Protein AF-A0A354WCI0-F1 (afdb_monomer)

Mean predicted aligned error: 4.13 Å

Secondary structure (DSSP, 8-state):
---SSTTTEEEE--SEEEEEETTEEEEEE-TT---EEEEETBTTTB-SSS--SEEEEE-TTTSSS--EEEEEEESS-HHHHHHHHHHHHHHH-SSTTTS-EEEEEEES---S-HHHHHHHHHHHHHHHSEEEEEEESEEEEEP-

Nearest PDB structures (foldseek):
  9f9a-assembly1_A  TM=4.897E-01  e=3.470E-02  Homo sapiens
  9f9l-assembly1_A  TM=4.635E-01  e=1.735E-02  Homo sapiens
  7dxo-assembly2_C-2  TM=4.377E-01  e=6.909E+00  Streptomyces abietis
  6wxv-assembly1_A  TM=2.792E-01  e=2.367E+00  Mus musculus
  6be0-assembly1_A  TM=3.640E-01  e=4.445E+00  Salmonella enterica subsp. enterica serovar Typhimurium str. ST4/74

Foldseek 3Di:
DPDPQVVFKDKWLDQWDWDDDDQAIEIEGNNVSFIKIKGQWDCGVPNDDAAAGIWMWTDCVSDVATEIETEHEEEEPVVSLLVSSLVHLVPPPPDQAPHAYEYEYEYQDYPDDPVVVVVSQVVCCHRGVYGYYYHYRYYYDYDD

Structure (mmCIF, N/CA/C/O backbone):
data_AF-A0A354WCI0-F1
#
_entry.id   AF-A0A354WCI0-F1
#
loop_
_atom_site.group_PDB
_atom_site.id
_atom_site.type_symbol
_atom_site.label_atom_id
_atom_site.label_alt_id
_atom_site.label_comp_id
_atom_site.label_asym_id
_atom_site.label_entity_id
_atom_site.label_seq_id
_atom_site.pdbx_PDB_ins_code
_atom_site.Cartn_x
_atom_site.Cartn_y
_atom_site.Cartn_z
_atom_site.occupancy
_atom_site.B_iso_or_equiv
_atom_site.auth_seq_id
_atom_site.auth_comp_id
_atom_site.auth_asym_id
_atom_site.auth_atom_id
_atom_site.pdbx_PDB_model_num
ATOM 1 N N . MET A 1 1 ? -14.313 -7.208 11.893 1.00 59.25 1 MET A N 1
ATOM 2 C CA . MET A 1 1 ? -14.585 -6.833 10.479 1.00 59.25 1 MET A CA 1
ATOM 3 C C . MET A 1 1 ? -15.424 -7.878 9.731 1.00 59.25 1 MET A C 1
ATOM 5 O O . MET A 1 1 ? -15.202 -9.069 9.929 1.00 59.25 1 MET A O 1
ATOM 9 N N . LYS A 1 2 ? -16.363 -7.453 8.863 1.00 63.44 2 LYS A N 1
ATOM 10 C CA . LYS A 1 2 ? -16.885 -8.305 7.769 1.00 63.44 2 LYS A CA 1
ATOM 11 C C . LYS A 1 2 ? -15.797 -8.425 6.700 1.00 63.44 2 LYS A C 1
ATOM 13 O O . LYS A 1 2 ? -15.112 -7.435 6.458 1.00 63.44 2 LYS A O 1
ATOM 18 N N . LYS A 1 3 ? -15.651 -9.599 6.081 1.00 69.38 3 LYS A N 1
ATOM 19 C CA . LYS A 1 3 ? -14.657 -9.781 5.020 1.00 69.38 3 LYS A CA 1
ATOM 20 C C . LYS A 1 3 ? -15.040 -8.989 3.767 1.00 69.38 3 LYS A C 1
ATOM 22 O O . LYS A 1 3 ? -16.183 -9.107 3.323 1.00 69.38 3 LYS A O 1
ATOM 27 N N . ARG A 1 4 ? -14.111 -8.213 3.203 1.00 78.56 4 ARG A N 1
ATOM 28 C CA . ARG A 1 4 ? -14.288 -7.462 1.944 1.00 78.56 4 ARG A CA 1
ATOM 29 C C . ARG A 1 4 ? -13.897 -8.321 0.734 1.00 78.56 4 ARG A C 1
ATOM 31 O O . ARG A 1 4 ? -14.558 -8.251 -0.296 1.00 78.56 4 ARG A O 1
ATOM 38 N N . PHE A 1 5 ? -12.906 -9.196 0.907 1.00 85.50 5 PHE A N 1
ATOM 39 C CA . PHE A 1 5 ? -12.409 -10.180 -0.057 1.00 85.50 5 PHE A CA 1
ATOM 40 C C . PHE A 1 5 ? -12.324 -11.566 0.611 1.00 85.50 5 PHE A C 1
ATOM 42 O O . PHE A 1 5 ? -11.267 -11.951 1.110 1.00 85.50 5 PHE A O 1
ATOM 49 N N . PRO A 1 6 ? -13.431 -12.334 0.668 1.00 82.31 6 PRO A N 1
ATOM 50 C CA . PRO A 1 6 ? -13.540 -13.518 1.526 1.00 82.31 6 PRO A CA 1
ATOM 51 C C . PRO A 1 6 ? -12.427 -14.563 1.372 1.00 82.31 6 PRO A C 1
ATOM 53 O O . PRO A 1 6 ? -12.005 -15.147 2.376 1.00 82.31 6 PRO A O 1
ATOM 56 N N . GLU A 1 7 ? -11.959 -14.754 0.138 1.00 91.50 7 GLU A N 1
ATOM 57 C CA . GLU A 1 7 ? -10.947 -15.741 -0.263 1.00 91.50 7 GLU A CA 1
ATOM 58 C C . GLU A 1 7 ? -9.509 -15.200 -0.219 1.00 91.50 7 GLU A C 1
ATOM 60 O O . GLU A 1 7 ? -8.572 -15.987 -0.202 1.00 91.50 7 GLU A O 1
ATOM 65 N N . CYS A 1 8 ? -9.330 -13.876 -0.153 1.00 93.31 8 CYS A N 1
ATOM 66 C CA . CYS A 1 8 ? -8.015 -13.216 -0.170 1.00 93.31 8 CYS A CA 1
ATOM 67 C C . CYS A 1 8 ? -7.588 -12.695 1.206 1.00 93.31 8 CYS A C 1
ATOM 69 O O . CYS A 1 8 ? -6.480 -12.190 1.370 1.00 93.31 8 CYS A O 1
ATOM 71 N N . GLU A 1 9 ? -8.493 -12.765 2.183 1.00 93.75 9 GLU A N 1
ATOM 72 C CA . GLU A 1 9 ? -8.313 -12.211 3.517 1.00 93.75 9 GLU A CA 1
ATOM 73 C C . GLU A 1 9 ? -7.960 -13.269 4.550 1.00 93.75 9 GLU A C 1
ATOM 75 O O . GLU A 1 9 ? -8.764 -14.163 4.864 1.00 93.75 9 GLU A O 1
ATOM 80 N N . ASN A 1 10 ? -6.811 -13.059 5.184 1.00 93.81 10 ASN A N 1
ATOM 81 C CA . ASN A 1 10 ? -6.404 -13.750 6.391 1.00 93.81 10 ASN A CA 1
ATOM 82 C C . ASN A 1 10 ? -6.380 -12.776 7.575 1.00 93.81 10 ASN A C 1
ATOM 84 O O . ASN A 1 10 ? -5.890 -11.655 7.475 1.00 93.81 10 ASN A O 1
ATOM 88 N N . THR A 1 11 ? -6.927 -13.190 8.713 1.00 93.75 11 THR A N 1
ATOM 89 C CA . THR A 1 11 ? -6.924 -12.385 9.935 1.00 93.75 11 THR A CA 1
ATOM 90 C C . THR A 1 11 ? -5.918 -12.959 10.922 1.00 93.75 11 THR A C 1
ATOM 92 O O . THR A 1 11 ? -5.919 -14.159 11.177 1.00 93.75 11 THR A O 1
ATOM 95 N N . SER A 1 12 ? -5.110 -12.100 11.540 1.00 94.06 12 SER A N 1
ATOM 96 C CA . SER A 1 12 ? -4.153 -12.491 12.571 1.00 94.06 12 SER A CA 1
ATOM 97 C C . SER A 1 12 ? -4.087 -11.466 13.698 1.00 94.06 12 SER A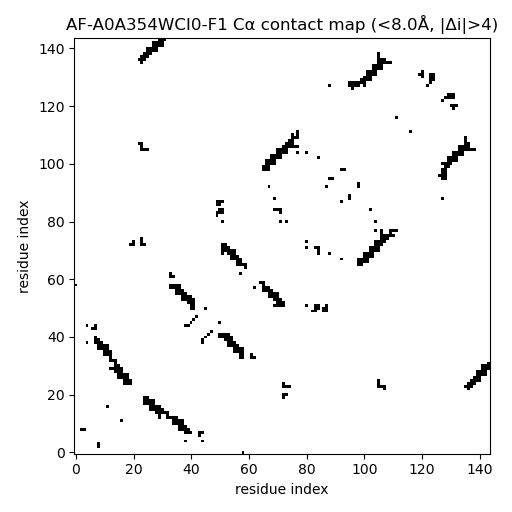 C 1
ATOM 99 O O . SER A 1 12 ? -4.175 -10.267 13.462 1.00 94.06 12 SER A O 1
ATOM 101 N N . SER A 1 13 ? -3.881 -11.952 14.920 1.00 95.31 13 SER A N 1
ATOM 102 C CA . SER A 1 13 ? -3.544 -11.146 16.104 1.00 95.31 13 SER A CA 1
ATOM 103 C C . SER A 1 13 ? -2.139 -11.478 16.620 1.00 95.31 13 SER A C 1
ATOM 105 O O . SER A 1 13 ? -1.796 -11.198 17.768 1.00 95.31 13 SER A O 1
ATOM 107 N N . ASN A 1 14 ? -1.317 -12.131 15.792 1.00 96.94 14 ASN A N 1
ATOM 108 C CA . ASN A 1 14 ? 0.037 -12.516 16.169 1.00 96.94 14 ASN A CA 1
ATOM 109 C C . ASN A 1 14 ? 0.908 -11.277 16.379 1.00 96.94 14 ASN A C 1
ATOM 111 O O . ASN A 1 14 ? 0.784 -10.290 15.657 1.00 96.94 14 ASN A O 1
ATOM 115 N N . LYS A 1 15 ? 1.860 -11.374 17.314 1.00 96.62 15 LYS A N 1
ATOM 116 C CA . LYS A 1 15 ? 2.826 -10.300 17.593 1.00 96.62 15 LYS A CA 1
A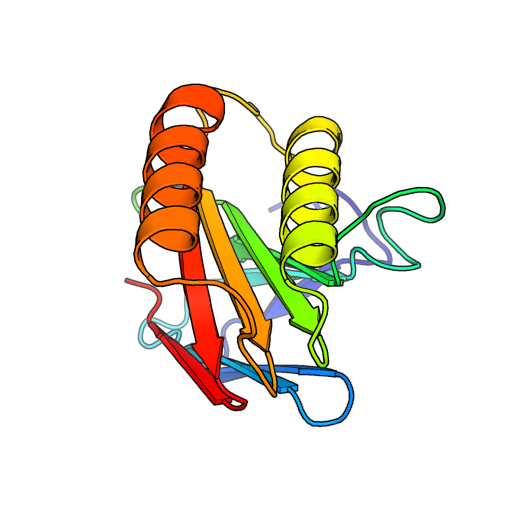TOM 117 C C . LYS A 1 15 ? 3.701 -9.945 16.393 1.00 96.62 15 LYS A C 1
ATOM 119 O O . LYS A 1 15 ? 4.160 -8.814 16.289 1.00 96.62 15 LYS A O 1
ATOM 124 N N . LEU A 1 16 ? 3.948 -10.910 15.512 1.00 97.56 16 LEU A N 1
ATOM 125 C CA . LEU A 1 16 ? 4.727 -10.747 14.291 1.00 97.56 16 LEU A CA 1
ATOM 126 C C . LEU A 1 16 ? 3.941 -11.358 13.134 1.00 97.56 16 LEU A C 1
ATOM 128 O O . LEU A 1 16 ? 3.594 -12.540 13.179 1.00 97.56 16 LEU A O 1
ATOM 132 N N . ILE A 1 17 ? 3.686 -10.561 12.102 1.00 97.62 17 ILE A N 1
ATOM 133 C CA . ILE A 1 17 ? 2.997 -10.994 10.886 1.00 97.62 17 ILE A CA 1
ATOM 134 C C . ILE A 1 17 ? 3.982 -10.819 9.722 1.00 97.62 17 ILE A C 1
ATOM 136 O O . ILE A 1 17 ? 4.173 -9.697 9.243 1.00 97.62 17 ILE A O 1
ATOM 140 N N . PRO A 1 18 ? 4.695 -11.887 9.323 1.00 96.94 18 PRO A N 1
ATOM 141 C CA . PRO A 1 18 ? 5.647 -11.824 8.225 1.00 96.94 18 PRO A CA 1
ATOM 142 C C . PRO A 1 18 ? 4.927 -11.842 6.872 1.00 96.94 18 PRO A C 1
ATOM 144 O O . PRO A 1 18 ? 4.036 -12.654 6.648 1.00 96.94 18 PRO A O 1
ATOM 147 N N . LEU A 1 19 ? 5.378 -10.983 5.966 1.00 96.31 19 LEU A N 1
ATOM 148 C CA . LEU A 1 19 ? 4.967 -10.888 4.569 1.00 96.31 19 LEU A CA 1
ATOM 149 C C . LEU A 1 19 ? 6.236 -10.981 3.728 1.00 96.31 19 LEU A C 1
ATOM 151 O O . LEU A 1 19 ? 7.199 -10.253 3.979 1.00 96.31 19 LEU A O 1
ATOM 155 N N . ALA A 1 20 ? 6.296 -11.914 2.788 1.00 91.81 20 ALA A N 1
ATOM 156 C CA . ALA A 1 20 ? 7.528 -12.180 2.063 1.00 91.81 20 ALA A CA 1
ATOM 157 C C . ALA A 1 20 ? 7.249 -12.588 0.625 1.00 91.81 20 ALA A C 1
ATOM 159 O O . ALA A 1 20 ? 6.350 -13.377 0.359 1.00 91.81 20 ALA A O 1
ATOM 160 N N . GLU A 1 21 ? 8.108 -12.112 -0.267 1.00 85.75 21 GLU A N 1
ATOM 161 C CA . GLU A 1 21 ? 8.160 -12.549 -1.649 1.00 85.75 21 GLU A CA 1
ATOM 162 C C . GLU A 1 21 ? 9.629 -12.662 -2.053 1.00 85.75 21 GLU A C 1
ATOM 164 O O . GLU A 1 21 ? 10.417 -11.717 -1.922 1.00 85.75 21 GLU A O 1
ATOM 169 N N . ASN A 1 22 ? 10.023 -13.838 -2.541 1.00 85.44 22 ASN A N 1
ATOM 170 C CA . ASN A 1 22 ? 11.398 -14.122 -2.938 1.00 85.44 22 ASN A CA 1
ATOM 171 C C . ASN A 1 22 ? 12.417 -13.767 -1.827 1.00 85.44 22 ASN A C 1
ATOM 173 O O . ASN A 1 22 ? 12.492 -14.438 -0.800 1.00 85.44 22 ASN A O 1
ATOM 177 N N . LYS A 1 23 ? 13.228 -12.721 -2.042 1.00 85.31 23 LYS A N 1
ATOM 178 C CA . LYS A 1 23 ? 14.278 -12.245 -1.118 1.00 85.31 23 LYS A CA 1
ATOM 179 C C . LYS A 1 23 ? 13.849 -11.048 -0.264 1.00 85.31 23 LYS A C 1
ATOM 181 O O . LYS A 1 23 ? 14.612 -10.634 0.607 1.00 85.31 23 LYS A O 1
ATOM 186 N N . SER A 1 24 ? 12.683 -10.471 -0.539 1.00 90.19 24 SER A N 1
ATOM 187 C CA . SER A 1 24 ? 12.169 -9.290 0.149 1.00 90.19 24 SER A CA 1
ATOM 188 C C . SER A 1 24 ? 11.205 -9.722 1.249 1.00 90.19 24 SER A C 1
ATOM 190 O O . SER A 1 24 ? 10.313 -10.537 1.021 1.00 90.19 24 SER A O 1
ATOM 192 N N . LYS A 1 25 ? 11.388 -9.182 2.455 1.00 93.94 25 LYS A N 1
ATOM 193 C CA . LYS A 1 25 ? 10.570 -9.513 3.623 1.00 93.94 25 LYS A CA 1
ATOM 194 C C . LYS A 1 25 ? 10.176 -8.260 4.389 1.00 93.94 25 LYS A C 1
ATOM 196 O O . LYS A 1 25 ? 11.019 -7.441 4.752 1.00 93.94 25 LYS A O 1
ATOM 201 N N . LEU A 1 26 ? 8.897 -8.163 4.708 1.00 96.81 26 LEU A N 1
ATOM 202 C CA . LEU A 1 26 ? 8.354 -7.217 5.662 1.00 96.81 26 LEU A CA 1
ATOM 203 C C . LEU A 1 26 ? 7.798 -7.980 6.866 1.00 96.81 26 LEU A C 1
ATOM 205 O O . LEU A 1 26 ? 7.246 -9.066 6.727 1.00 96.81 26 LEU A O 1
ATOM 209 N N . VAL A 1 27 ? 7.938 -7.429 8.066 1.00 97.56 27 VAL A N 1
ATOM 210 C CA . VAL A 1 27 ? 7.241 -7.930 9.254 1.00 97.56 27 VAL A CA 1
ATOM 211 C C . VAL A 1 27 ? 6.406 -6.803 9.836 1.00 97.56 27 VAL A C 1
ATOM 213 O O . VAL A 1 27 ? 6.944 -5.747 10.159 1.00 97.56 27 VAL A O 1
ATOM 216 N N . ILE A 1 28 ? 5.102 -7.027 9.987 1.00 97.06 28 ILE A N 1
ATOM 217 C CA . ILE A 1 28 ? 4.263 -6.163 10.816 1.00 97.06 28 ILE A CA 1
ATOM 218 C C . ILE A 1 28 ? 4.471 -6.605 12.267 1.00 97.06 28 ILE A C 1
ATOM 220 O O . ILE A 1 28 ? 4.101 -7.720 12.643 1.00 97.06 28 ILE A O 1
ATOM 224 N N . GLU A 1 29 ? 5.110 -5.758 13.068 1.00 96.88 29 GLU A N 1
ATOM 225 C CA . GLU A 1 29 ? 5.201 -5.927 14.517 1.00 96.88 29 GLU A CA 1
ATOM 226 C C . GLU A 1 29 ? 3.915 -5.376 15.138 1.00 96.88 29 GLU A C 1
ATOM 228 O O . GLU A 1 29 ? 3.641 -4.183 15.063 1.00 96.88 29 GLU A O 1
ATOM 233 N N . ASN A 1 30 ? 3.123 -6.255 15.742 1.00 95.44 30 ASN A N 1
ATOM 234 C CA . ASN A 1 30 ? 1.829 -5.964 16.350 1.00 95.44 30 ASN A CA 1
ATOM 235 C C . ASN A 1 30 ? 1.903 -6.251 17.862 1.00 95.44 30 ASN A C 1
ATOM 237 O O . ASN A 1 30 ? 1.392 -7.270 18.337 1.00 95.44 30 ASN A O 1
ATOM 241 N N . PRO A 1 31 ? 2.592 -5.397 18.641 1.00 94.06 31 PRO A N 1
ATOM 242 C CA . PRO A 1 31 ? 2.901 -5.681 20.042 1.00 94.06 31 PRO A CA 1
ATOM 243 C C . PRO A 1 31 ? 1.642 -5.786 20.909 1.00 94.06 31 PRO A C 1
ATOM 245 O O . PRO A 1 31 ? 1.625 -6.552 21.870 1.00 94.06 31 PRO A O 1
ATOM 248 N N . ASN A 1 32 ? 0.590 -5.058 20.529 1.00 92.12 32 ASN A N 1
ATOM 249 C CA . ASN A 1 32 ? -0.693 -5.018 21.223 1.00 92.12 32 ASN A CA 1
ATOM 250 C C . ASN A 1 32 ? -1.650 -6.135 20.779 1.00 92.12 32 ASN A C 1
ATOM 252 O O . ASN A 1 32 ? -2.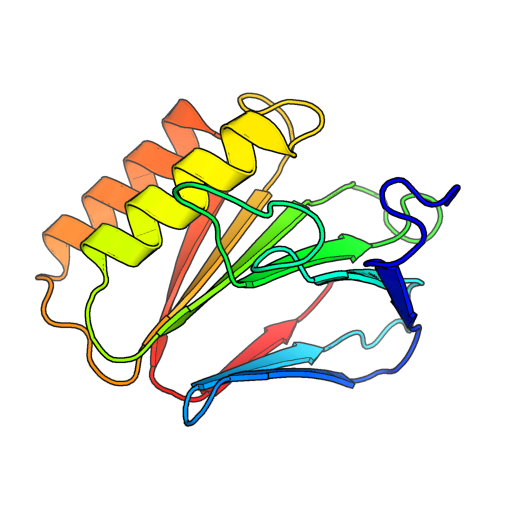759 -6.216 21.295 1.00 92.12 32 ASN A O 1
ATOM 256 N N . GLN A 1 33 ? -1.233 -6.993 19.837 1.00 93.38 33 GLN A N 1
ATOM 257 C CA . GLN A 1 33 ? -2.028 -8.113 19.326 1.00 93.38 33 GLN A CA 1
ATOM 258 C C . GLN A 1 33 ? -3.399 -7.688 18.780 1.00 93.38 33 GLN A C 1
ATOM 260 O O . GLN A 1 33 ? -4.374 -8.437 18.865 1.00 93.38 33 GLN A O 1
ATOM 265 N N . PHE A 1 34 ? -3.459 -6.497 18.178 1.00 92.81 34 PHE A N 1
ATOM 266 C CA . PHE A 1 34 ? -4.643 -6.017 17.477 1.00 92.81 34 PHE A CA 1
ATOM 267 C C . PHE A 1 34 ? -5.086 -7.040 16.440 1.00 92.81 34 PHE A C 1
ATOM 269 O O . PHE A 1 34 ? -4.251 -7.722 15.836 1.00 92.81 34 PHE A O 1
ATOM 276 N N . ARG A 1 35 ? -6.388 -7.158 16.203 1.00 93.62 35 ARG A N 1
ATOM 277 C CA . ARG A 1 35 ? -6.865 -7.956 15.083 1.00 93.62 35 ARG A CA 1
ATOM 278 C C . ARG A 1 35 ? -6.454 -7.264 13.785 1.00 93.62 35 ARG A C 1
ATOM 280 O O . ARG A 1 35 ? -6.816 -6.121 13.546 1.00 93.62 35 ARG A O 1
ATOM 287 N N . VAL A 1 36 ? -5.692 -7.948 12.940 1.00 94.00 36 VAL A N 1
ATOM 288 C CA . VAL A 1 36 ? -5.180 -7.411 11.674 1.00 94.00 36 VAL A CA 1
ATOM 289 C C . VAL A 1 36 ? -5.693 -8.256 10.520 1.00 94.00 36 VAL A C 1
ATOM 291 O O . VAL A 1 36 ? -5.562 -9.478 10.536 1.00 94.00 36 VAL A O 1
ATOM 294 N N . CYS A 1 37 ? -6.261 -7.608 9.510 1.00 94.56 37 CYS A N 1
ATOM 295 C CA . CYS A 1 37 ? -6.623 -8.221 8.243 1.00 94.56 37 CYS A CA 1
ATOM 296 C C . CYS A 1 37 ? -5.482 -8.036 7.240 1.00 94.56 37 CYS A C 1
ATOM 298 O O . CYS A 1 37 ? -5.085 -6.910 6.949 1.00 94.56 37 CYS A O 1
ATOM 300 N N . VAL A 1 38 ? -4.965 -9.138 6.711 1.00 96.25 38 VAL A N 1
ATOM 301 C CA . VAL A 1 38 ? -3.995 -9.174 5.617 1.00 96.25 38 VAL A CA 1
ATOM 302 C C . VAL A 1 38 ? -4.730 -9.640 4.370 1.00 96.25 38 VAL A C 1
ATOM 304 O O . VAL A 1 38 ? -5.341 -10.707 4.373 1.00 96.25 38 VAL A O 1
ATOM 307 N N . ILE A 1 39 ? -4.676 -8.827 3.325 1.00 96.44 39 ILE A N 1
ATOM 308 C CA . ILE A 1 39 ? -5.258 -9.096 2.017 1.00 96.44 39 ILE A CA 1
ATOM 309 C C . ILE A 1 39 ? -4.114 -9.364 1.046 1.00 96.44 39 ILE A C 1
ATOM 311 O O . ILE A 1 39 ? -3.259 -8.498 0.847 1.00 96.44 39 ILE A O 1
ATOM 315 N N . GLU A 1 40 ? -4.122 -10.539 0.426 1.00 96.81 40 GLU A N 1
ATOM 316 C CA . GLU A 1 40 ? -3.326 -10.800 -0.774 1.00 96.81 40 GLU A CA 1
ATOM 317 C C . GLU A 1 40 ? -3.961 -10.059 -1.953 1.00 96.81 40 GLU A C 1
ATOM 319 O O . GLU A 1 40 ? -5.130 -10.267 -2.297 1.00 96.81 40 GLU A O 1
ATOM 324 N N . VAL A 1 41 ? -3.212 -9.130 -2.540 1.00 96.75 41 VAL A N 1
ATOM 325 C CA . VAL A 1 41 ? -3.717 -8.261 -3.603 1.00 96.75 41 VAL A CA 1
ATOM 326 C C . VAL A 1 41 ? -3.348 -8.821 -4.970 1.00 96.75 41 VAL A C 1
ATOM 328 O O . VAL A 1 41 ? -4.250 -8.994 -5.795 1.00 96.75 41 VAL A O 1
ATOM 331 N N . ASP A 1 42 ? -2.070 -9.125 -5.212 1.00 94.38 42 ASP A N 1
ATOM 332 C CA . ASP A 1 42 ? -1.621 -9.668 -6.495 1.00 94.38 42 ASP A CA 1
ATOM 333 C C . ASP A 1 42 ? -2.188 -11.076 -6.723 1.00 94.38 42 ASP A C 1
ATOM 335 O O . ASP A 1 42 ? -1.957 -12.000 -5.949 1.00 94.38 42 ASP A O 1
ATOM 339 N N . GLY A 1 43 ? -2.980 -11.232 -7.786 1.00 91.81 43 GLY A N 1
ATOM 340 C CA . GLY A 1 43 ? -3.524 -12.523 -8.198 1.00 91.81 43 GLY A CA 1
ATOM 341 C C . GLY A 1 43 ? -4.759 -12.960 -7.411 1.00 91.81 43 GLY A C 1
ATOM 342 O O . GLY A 1 43 ? -5.418 -13.910 -7.831 1.00 91.81 43 GLY A O 1
ATOM 343 N N . CYS A 1 44 ? -5.127 -12.243 -6.343 1.00 95.06 44 CYS A N 1
ATOM 344 C CA . CYS A 1 44 ? -6.330 -12.518 -5.560 1.00 95.06 44 CYS A CA 1
ATOM 345 C C . CYS A 1 44 ? -7.318 -11.343 -5.584 1.00 95.06 44 CYS A C 1
ATOM 347 O O . CYS A 1 44 ? -8.253 -11.362 -6.391 1.00 95.06 44 CYS A O 1
ATOM 349 N N . ALA A 1 45 ? -7.126 -10.303 -4.757 1.00 95.56 45 ALA A N 1
ATOM 350 C CA . ALA A 1 45 ? -8.079 -9.186 -4.699 1.00 95.56 45 ALA A CA 1
ATOM 351 C C . ALA A 1 45 ? -8.107 -8.367 -6.003 1.00 95.56 45 ALA A C 1
ATOM 353 O O . ALA A 1 45 ? -9.156 -7.852 -6.395 1.00 95.56 45 ALA A O 1
ATOM 354 N N . ILE A 1 46 ? -6.972 -8.274 -6.705 1.00 95.81 46 ILE A N 1
ATOM 355 C CA . ILE A 1 46 ? -6.879 -7.717 -8.056 1.00 95.81 46 ILE A CA 1
ATOM 356 C C . ILE A 1 46 ? -6.227 -8.763 -8.966 1.00 95.81 46 ILE A C 1
ATOM 358 O O . ILE A 1 46 ? -5.066 -9.121 -8.795 1.00 95.81 46 ILE A O 1
ATOM 362 N N . LYS A 1 47 ? -6.963 -9.227 -9.980 1.00 93.31 47 LYS A N 1
ATOM 363 C CA . LYS A 1 47 ? -6.468 -10.257 -10.913 1.00 93.31 47 LYS A CA 1
ATOM 364 C C . LYS A 1 47 ? -5.656 -9.685 -12.077 1.00 93.31 47 LYS A C 1
ATOM 366 O O . LYS A 1 47 ? -4.739 -10.336 -12.567 1.00 93.31 47 LYS A O 1
ATOM 371 N N . GLU A 1 48 ? -5.969 -8.461 -12.508 1.00 93.38 48 GLU A N 1
ATOM 372 C CA . GLU A 1 48 ? -5.383 -7.854 -13.707 1.00 93.38 48 GLU A CA 1
ATOM 373 C C . GLU A 1 48 ? -4.983 -6.380 -13.524 1.00 93.38 48 GLU A C 1
ATOM 375 O O . GLU A 1 48 ? -5.541 -5.625 -12.717 1.00 93.38 48 GLU A O 1
ATOM 380 N N . GLY A 1 49 ? -3.995 -5.964 -14.322 1.00 95.38 49 GLY A N 1
ATOM 381 C CA . GLY A 1 49 ? -3.404 -4.627 -14.294 1.00 95.38 49 GLY A CA 1
ATOM 382 C C . GLY A 1 49 ? -2.422 -4.404 -13.141 1.00 95.38 49 GLY A C 1
ATOM 383 O O . GLY A 1 49 ? -2.060 -5.331 -12.417 1.00 95.38 49 GLY A O 1
ATOM 384 N N . LEU A 1 50 ? -1.989 -3.152 -12.986 1.00 96.56 50 LEU A N 1
ATOM 385 C CA . LEU A 1 50 ? -1.076 -2.727 -11.923 1.00 96.56 50 LEU A CA 1
ATOM 386 C C . LEU A 1 50 ? -1.720 -2.900 -10.543 1.00 96.56 50 LEU A C 1
ATOM 388 O O . LEU A 1 50 ? -2.879 -2.508 -10.341 1.00 96.56 50 LEU A O 1
ATOM 392 N N . ARG A 1 51 ? -0.954 -3.498 -9.629 1.00 97.38 51 ARG A N 1
ATOM 393 C CA . ARG A 1 51 ? -1.352 -3.844 -8.263 1.00 97.38 51 ARG A CA 1
ATOM 394 C C . ARG A 1 51 ? -0.133 -4.167 -7.403 1.00 97.38 51 ARG A C 1
ATOM 396 O O . ARG A 1 51 ? 0.859 -4.630 -7.963 1.00 97.38 51 ARG A O 1
ATOM 403 N N . CYS A 1 52 ? -0.219 -3.918 -6.102 1.00 97.12 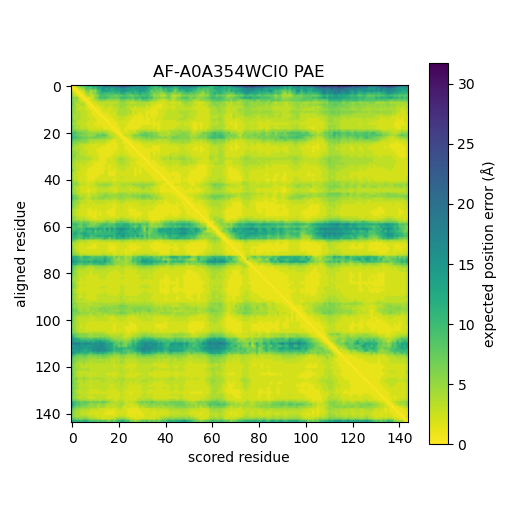52 CYS A N 1
ATOM 404 C CA . CYS A 1 52 ? 0.795 -4.346 -5.146 1.00 97.12 52 CYS A CA 1
ATOM 405 C C . CYS A 1 52 ? 0.519 -5.739 -4.590 1.00 97.12 52 CYS A C 1
ATOM 407 O O . CYS A 1 52 ? -0.497 -6.343 -4.931 1.00 97.12 52 CYS A O 1
ATOM 409 N N . ASP A 1 53 ? 1.419 -6.243 -3.749 1.00 97.12 53 ASP A N 1
ATOM 410 C CA . ASP A 1 53 ? 1.359 -7.627 -3.271 1.00 97.12 53 ASP A CA 1
ATOM 411 C C . ASP A 1 53 ? 0.376 -7.777 -2.114 1.00 97.12 53 ASP A C 1
ATOM 413 O O . ASP A 1 53 ? -0.439 -8.700 -2.107 1.00 97.12 53 ASP A O 1
ATOM 417 N N . TYR A 1 54 ? 0.400 -6.836 -1.161 1.00 97.69 54 TYR A N 1
ATOM 418 C CA . TYR A 1 54 ? -0.434 -6.908 0.039 1.00 97.69 54 TYR A CA 1
ATOM 419 C C . TYR A 1 54 ? -1.102 -5.582 0.403 1.00 97.69 54 TYR A C 1
ATOM 421 O O . TYR A 1 54 ? -0.551 -4.496 0.201 1.00 97.69 54 TYR A O 1
ATOM 429 N N . LEU A 1 55 ? -2.266 -5.701 1.040 1.00 97.44 55 LEU A N 1
ATOM 430 C CA . LEU A 1 55 ? -2.937 -4.643 1.789 1.00 97.44 55 LEU A CA 1
ATOM 431 C C . LEU A 1 55 ? -3.194 -5.140 3.215 1.00 97.44 55 LEU A C 1
ATOM 433 O O . LEU A 1 55 ? -3.766 -6.206 3.418 1.00 97.44 55 LEU A O 1
ATOM 437 N N . VAL A 1 56 ? -2.772 -4.369 4.211 1.00 96.25 56 VAL A N 1
ATOM 438 C CA . VAL A 1 56 ? -2.953 -4.681 5.630 1.00 96.25 56 VAL A CA 1
ATOM 439 C C . VAL A 1 56 ? -3.831 -3.618 6.282 1.00 96.25 56 VAL A C 1
ATOM 441 O O . VAL A 1 56 ? -3.562 -2.423 6.161 1.00 96.25 56 VAL A O 1
ATOM 444 N N . ILE A 1 57 ? -4.876 -4.063 6.981 1.00 94.12 57 ILE A N 1
ATOM 445 C CA . ILE A 1 57 ? -5.861 -3.210 7.652 1.00 94.12 57 ILE A CA 1
ATOM 446 C C . ILE A 1 57 ? -6.051 -3.719 9.090 1.00 94.12 57 ILE A C 1
ATOM 448 O O . ILE A 1 57 ? -6.590 -4.812 9.286 1.00 94.12 57 ILE A O 1
ATOM 452 N N . PRO A 1 58 ? -5.614 -2.968 10.111 1.00 91.50 58 PRO A N 1
ATOM 453 C CA . PRO A 1 58 ? -5.964 -3.238 11.505 1.00 91.50 58 PRO A CA 1
ATOM 454 C C . PRO A 1 58 ? -7.469 -3.032 11.763 1.00 91.50 58 PRO A C 1
ATOM 456 O O . PRO A 1 58 ? -8.081 -2.135 11.181 1.00 91.50 58 PRO A O 1
ATOM 459 N N . ASP A 1 59 ? -8.071 -3.834 12.645 1.00 84.00 59 ASP A N 1
ATOM 460 C CA . ASP A 1 59 ? -9.484 -3.700 13.020 1.00 84.00 59 ASP A CA 1
ATOM 461 C C . ASP A 1 59 ? -9.701 -2.396 13.798 1.00 84.00 59 ASP A C 1
ATOM 463 O O . ASP A 1 59 ? -9.024 -2.099 14.783 1.00 84.00 59 ASP A O 1
ATOM 467 N N . GLN A 1 60 ? -10.678 -1.617 13.343 1.00 73.31 60 GLN A N 1
ATOM 468 C CA . GLN A 1 60 ? -10.972 -0.267 13.821 1.00 73.31 60 GLN A CA 1
ATOM 469 C C . GLN A 1 60 ? -11.454 -0.230 15.277 1.00 73.31 60 GLN A C 1
ATOM 471 O O . GLN A 1 60 ? -11.405 0.817 15.911 1.00 73.31 60 GLN A O 1
ATOM 476 N N . GLN A 1 61 ? -11.950 -1.350 15.810 1.00 75.50 61 GLN A N 1
ATOM 477 C CA . GLN A 1 61 ? -12.345 -1.426 17.221 1.00 75.50 61 GLN A CA 1
ATOM 478 C C . GLN A 1 61 ? -11.136 -1.459 18.159 1.00 75.50 61 GLN A C 1
ATOM 480 O O . GLN A 1 61 ? -11.227 -0.988 19.291 1.00 75.50 61 GLN A O 1
ATOM 485 N N . ASP A 1 62 ? -10.008 -1.979 17.677 1.00 75.25 62 ASP A N 1
ATOM 486 C CA . ASP A 1 62 ? -8.803 -2.170 18.479 1.00 75.25 62 ASP A CA 1
ATOM 487 C C . ASP A 1 62 ? -7.856 -0.960 18.400 1.00 75.25 62 ASP A C 1
ATOM 489 O O . ASP A 1 62 ? -7.003 -0.774 19.269 1.00 75.25 62 ASP A O 1
ATOM 493 N N . ILE A 1 63 ? -8.011 -0.113 17.375 1.00 74.56 63 ILE A N 1
ATOM 494 C CA . ILE A 1 63 ? -7.140 1.035 17.111 1.00 74.56 63 ILE A CA 1
ATOM 495 C C . ILE A 1 63 ? -7.944 2.329 16.943 1.00 74.56 63 ILE A C 1
ATOM 497 O O . ILE A 1 63 ? -8.964 2.378 16.265 1.00 74.56 63 ILE A O 1
ATOM 501 N N . LYS A 1 64 ? -7.457 3.435 17.521 1.00 72.12 64 LYS A N 1
ATOM 502 C CA . LYS A 1 64 ? -8.153 4.739 17.472 1.00 72.12 64 LYS A CA 1
ATOM 503 C C . LYS A 1 64 ? -8.299 5.319 16.062 1.00 72.12 64 LYS A C 1
ATOM 505 O O . LYS A 1 64 ? -9.123 6.208 15.858 1.00 72.12 64 LYS A O 1
ATOM 510 N N . LYS A 1 65 ? -7.463 4.888 15.117 1.00 71.50 65 LYS A N 1
ATOM 511 C CA . LYS A 1 65 ? -7.461 5.361 13.734 1.00 71.50 65 LYS A CA 1
ATOM 512 C C . LYS A 1 65 ? -7.271 4.201 12.777 1.00 71.50 65 LYS A C 1
ATOM 514 O O . LYS A 1 65 ? -6.334 3.421 12.908 1.00 71.50 65 LYS A O 1
ATOM 519 N N . VAL A 1 66 ? -8.142 4.157 11.783 1.00 79.44 66 VAL A N 1
ATOM 520 C CA . VAL A 1 66 ? -8.054 3.241 10.651 1.00 79.44 66 VAL A CA 1
ATOM 521 C C . VAL A 1 66 ? -6.891 3.683 9.783 1.00 79.44 66 VAL A C 1
ATOM 523 O O . VAL A 1 66 ? -6.844 4.846 9.382 1.00 79.44 66 VAL A O 1
ATOM 526 N N . ILE A 1 67 ? -5.981 2.767 9.479 1.00 91.50 67 ILE A N 1
ATOM 527 C CA . ILE A 1 67 ? -4.892 2.999 8.538 1.00 91.50 67 ILE A CA 1
ATOM 528 C C . ILE A 1 67 ? -4.859 1.862 7.525 1.00 91.50 67 ILE A C 1
ATOM 530 O O . ILE A 1 67 ? -4.991 0.694 7.887 1.00 91.50 67 ILE A O 1
ATOM 534 N N . GLU A 1 68 ? -4.691 2.208 6.254 1.00 95.56 68 GLU A N 1
ATOM 535 C CA . GLU A 1 68 ? -4.465 1.230 5.192 1.00 95.56 68 GLU A CA 1
ATOM 536 C C . GLU A 1 68 ? -2.964 1.135 4.916 1.00 95.56 68 GLU A C 1
ATOM 538 O O . GLU A 1 68 ? -2.3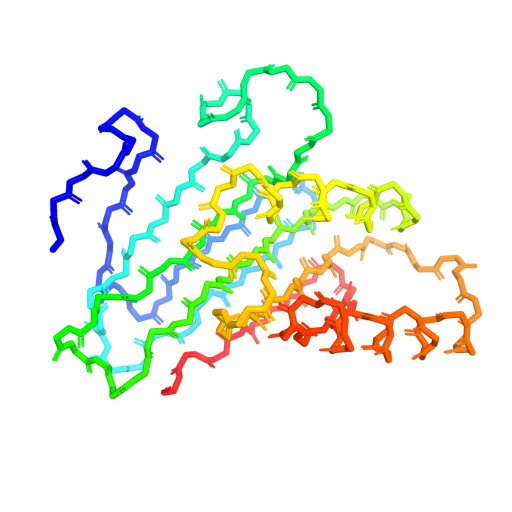07 2.143 4.643 1.00 95.56 68 GLU A O 1
ATOM 543 N N . ILE A 1 69 ? -2.400 -0.067 4.985 1.00 97.25 69 ILE A N 1
ATOM 544 C CA . ILE A 1 69 ? -0.970 -0.285 4.768 1.00 97.25 69 ILE A CA 1
ATOM 545 C C . ILE A 1 69 ? -0.789 -1.086 3.478 1.00 97.25 69 ILE A C 1
ATOM 547 O O . ILE A 1 69 ? -1.054 -2.284 3.443 1.00 97.25 69 ILE A O 1
ATOM 551 N N . TYR A 1 70 ? -0.333 -0.424 2.418 1.00 98.25 70 TYR A N 1
ATOM 552 C CA . TYR A 1 70 ? -0.073 -1.026 1.110 1.00 98.25 70 TYR A CA 1
ATOM 553 C C . TYR A 1 70 ? 1.397 -1.411 0.996 1.00 98.25 70 TYR A C 1
ATOM 555 O O . TYR A 1 70 ? 2.281 -0.605 1.305 1.00 98.25 70 TYR A O 1
ATOM 563 N N . ILE A 1 71 ? 1.669 -2.638 0.563 1.00 97.94 71 ILE A N 1
ATOM 564 C CA . ILE A 1 71 ? 3.016 -3.207 0.580 1.00 97.94 71 ILE A CA 1
ATOM 565 C C . ILE A 1 71 ? 3.346 -3.781 -0.787 1.00 97.94 71 ILE A C 1
ATOM 567 O O . ILE A 1 71 ? 2.595 -4.582 -1.338 1.00 97.94 71 ILE A O 1
ATOM 571 N N . GLU A 1 72 ? 4.510 -3.381 -1.281 1.00 97.25 72 GLU A N 1
ATOM 572 C CA . GLU A 1 72 ? 5.120 -3.880 -2.501 1.00 97.25 72 GLU A CA 1
ATOM 573 C C . GLU A 1 72 ? 6.509 -4.453 -2.182 1.00 97.25 72 GLU A C 1
ATOM 575 O O . GLU A 1 72 ? 7.389 -3.763 -1.656 1.00 97.25 72 GLU A O 1
ATOM 580 N N . LEU A 1 73 ? 6.733 -5.712 -2.522 1.00 94.19 73 LEU A N 1
ATOM 581 C CA . LEU A 1 73 ? 7.967 -6.459 -2.378 1.00 94.19 73 LEU A CA 1
ATOM 582 C C . LEU A 1 73 ? 8.561 -6.660 -3.776 1.00 94.19 73 LEU A C 1
ATOM 584 O O . LEU A 1 73 ? 8.027 -7.367 -4.611 1.00 94.19 73 LEU A O 1
ATOM 588 N N . LYS A 1 74 ? 9.707 -6.042 -4.074 1.00 85.62 74 LYS A N 1
ATOM 589 C CA . LYS A 1 74 ? 10.343 -6.172 -5.395 1.00 85.62 74 LYS A CA 1
ATOM 590 C C . LYS A 1 74 ? 11.848 -6.340 -5.352 1.00 85.62 74 LYS A C 1
ATOM 592 O O . LYS A 1 74 ? 12.527 -6.134 -4.351 1.00 85.62 74 LYS A O 1
ATOM 597 N N . GLY A 1 75 ? 12.392 -6.681 -6.519 1.00 78.19 75 GLY A N 1
ATOM 598 C CA . GLY A 1 75 ? 13.820 -6.623 -6.804 1.00 78.19 75 GLY A CA 1
ATOM 599 C C . GLY A 1 75 ? 14.334 -5.179 -6.834 1.00 78.19 75 GLY A C 1
ATOM 600 O O . GLY A 1 75 ? 14.810 -4.671 -5.821 1.00 78.19 75 GLY A O 1
ATOM 601 N N . SER A 1 76 ? 14.284 -4.538 -8.006 1.00 78.75 76 SER A N 1
ATOM 602 C CA . SER A 1 76 ? 14.935 -3.236 -8.255 1.00 78.75 76 SER A CA 1
ATOM 603 C C . SER A 1 76 ? 14.059 -2.169 -8.929 1.00 78.75 76 SER A C 1
ATOM 605 O O . SER A 1 76 ? 14.481 -1.020 -9.041 1.00 78.75 76 SER A O 1
ATOM 607 N N . LYS A 1 77 ? 12.857 -2.512 -9.407 1.00 87.50 77 LYS A N 1
ATOM 608 C CA . LYS A 1 77 ? 12.016 -1.611 -10.218 1.00 87.50 77 LYS A CA 1
ATOM 609 C C . LYS A 1 77 ? 11.135 -0.700 -9.347 1.00 87.50 77 LYS A C 1
ATOM 611 O O . LYS A 1 77 ? 9.936 -0.927 -9.237 1.00 87.50 77 LYS A O 1
ATOM 616 N N . ILE A 1 78 ? 11.727 0.334 -8.740 1.00 89.94 78 ILE A N 1
ATOM 617 C CA . ILE A 1 78 ? 11.030 1.231 -7.792 1.00 89.94 78 ILE A CA 1
ATOM 618 C C . ILE A 1 78 ? 9.926 2.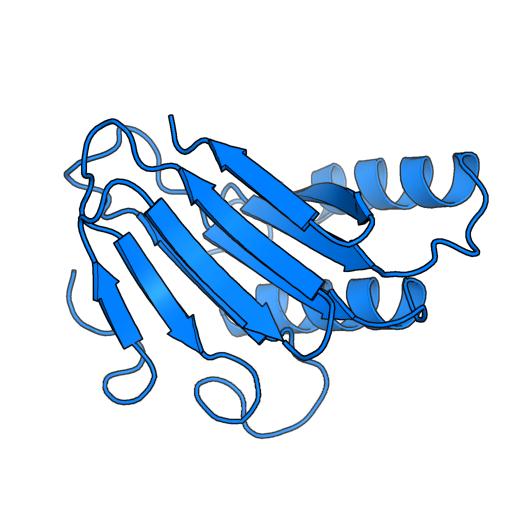074 -8.446 1.00 89.94 78 ILE A C 1
ATOM 620 O O . ILE A 1 78 ? 8.869 2.240 -7.852 1.00 89.94 78 ILE A O 1
ATOM 624 N N . LEU A 1 79 ? 10.134 2.590 -9.662 1.00 92.12 79 LEU A N 1
ATOM 625 C CA . LEU A 1 79 ? 9.097 3.379 -10.348 1.00 92.12 79 LEU A CA 1
ATOM 626 C C . LEU A 1 79 ? 7.836 2.549 -10.607 1.00 92.12 79 LEU A C 1
ATOM 628 O O . LEU A 1 79 ? 6.731 3.003 -10.347 1.00 92.12 79 LEU A O 1
ATOM 632 N N . HIS A 1 80 ? 8.012 1.296 -11.016 1.00 93.38 80 HIS A N 1
ATOM 633 C CA . HIS A 1 80 ? 6.891 0.386 -11.215 1.00 93.38 80 HIS A CA 1
ATOM 634 C C . HIS A 1 80 ? 6.168 0.060 -9.899 1.00 93.38 80 HIS A C 1
ATOM 636 O O . HIS A 1 80 ? 4.944 0.074 -9.848 1.00 93.38 80 HIS A O 1
ATOM 642 N N . ALA A 1 81 ? 6.927 -0.132 -8.814 1.00 94.69 81 ALA A N 1
ATOM 643 C CA . ALA A 1 81 ? 6.375 -0.296 -7.470 1.00 94.69 81 ALA A CA 1
ATOM 644 C C . ALA A 1 81 ? 5.520 0.912 -7.039 1.00 94.69 81 ALA A C 1
ATOM 646 O O . ALA A 1 81 ? 4.460 0.749 -6.442 1.00 94.69 81 ALA A O 1
ATOM 647 N N . ILE A 1 82 ? 5.946 2.131 -7.381 1.00 95.94 82 ILE A N 1
ATOM 648 C CA . ILE A 1 82 ? 5.156 3.347 -7.149 1.00 95.94 82 ILE A CA 1
ATOM 649 C C . ILE A 1 82 ? 3.841 3.298 -7.941 1.00 95.94 82 ILE A C 1
ATOM 651 O O . ILE A 1 82 ? 2.778 3.509 -7.361 1.00 95.94 82 ILE A O 1
ATOM 655 N N . GLU A 1 83 ? 3.891 2.968 -9.234 1.00 96.69 83 GLU A N 1
ATOM 656 C CA . GLU A 1 83 ? 2.698 2.854 -10.087 1.00 96.69 83 GLU A CA 1
ATOM 657 C C . GLU A 1 83 ? 1.708 1.794 -9.572 1.00 96.69 83 GLU A C 1
ATOM 659 O O . GLU A 1 83 ? 0.495 2.012 -9.585 1.00 96.69 83 GLU A O 1
ATOM 664 N N . GLN A 1 84 ? 2.212 0.659 -9.084 1.00 97.31 84 GLN A N 1
ATOM 665 C CA . GLN A 1 84 ? 1.406 -0.411 -8.494 1.00 97.31 84 GLN A CA 1
ATOM 666 C C . GLN A 1 84 ? 0.703 0.021 -7.208 1.00 97.31 84 GLN A C 1
ATOM 668 O O . GLN A 1 84 ? -0.493 -0.242 -7.051 1.00 97.31 84 GLN A O 1
ATOM 673 N N . LEU A 1 85 ? 1.404 0.723 -6.314 1.00 97.88 85 LEU A N 1
ATOM 674 C CA . LEU A 1 85 ? 0.805 1.284 -5.103 1.00 97.88 85 LEU A CA 1
ATOM 675 C C . LEU A 1 85 ? -0.294 2.292 -5.454 1.00 97.88 85 LEU A C 1
ATOM 677 O O . LEU A 1 85 ? -1.407 2.191 -4.938 1.00 97.88 85 LEU A O 1
ATOM 681 N N . GLU A 1 86 ? -0.028 3.221 -6.378 1.00 97.38 86 GLU A N 1
ATOM 682 C CA . GLU A 1 86 ? -1.032 4.195 -6.818 1.00 97.38 86 GLU A CA 1
ATOM 683 C C . GLU A 1 86 ? -2.269 3.527 -7.428 1.00 97.38 86 GLU A C 1
ATOM 685 O O . GLU A 1 86 ? -3.401 3.904 -7.113 1.00 97.38 86 GLU A O 1
ATOM 690 N N . ALA A 1 87 ? -2.070 2.536 -8.299 1.00 97.56 87 ALA A N 1
ATOM 691 C CA . ALA A 1 87 ? -3.162 1.806 -8.931 1.00 97.56 87 ALA A CA 1
ATOM 692 C C . ALA A 1 87 ? -3.998 1.026 -7.907 1.00 97.56 87 ALA A C 1
ATOM 694 O O . ALA A 1 87 ? -5.225 0.995 -8.016 1.00 97.56 87 ALA A O 1
ATOM 695 N N . THR A 1 88 ? -3.352 0.438 -6.897 1.00 97.88 88 THR A N 1
ATOM 696 C CA . THR A 1 88 ? -4.042 -0.312 -5.841 1.00 97.88 88 THR A CA 1
ATOM 697 C C . THR A 1 88 ? -4.850 0.613 -4.945 1.00 97.88 88 THR A C 1
ATOM 699 O O . THR A 1 88 ? -6.032 0.356 -4.737 1.00 97.88 88 THR A O 1
ATOM 702 N N . MET A 1 89 ? -4.269 1.725 -4.479 1.00 97.31 89 MET A N 1
ATOM 703 C CA . MET A 1 89 ? -4.981 2.703 -3.646 1.00 97.31 89 MET A CA 1
ATOM 704 C C . MET A 1 89 ? -6.230 3.243 -4.348 1.00 97.31 89 MET A C 1
ATOM 706 O O . MET A 1 89 ? -7.285 3.343 -3.730 1.00 97.31 89 MET A O 1
ATOM 710 N N . LYS A 1 90 ? -6.147 3.536 -5.652 1.00 96.00 90 LYS A N 1
ATOM 711 C CA . LYS A 1 90 ? -7.299 4.004 -6.444 1.00 96.00 90 LYS A CA 1
ATOM 712 C C . LYS A 1 90 ? -8.426 2.972 -6.548 1.00 96.00 90 LYS A C 1
ATOM 714 O O . LYS A 1 90 ? -9.573 3.365 -6.725 1.00 96.00 90 LYS A O 1
ATOM 719 N N . LYS A 1 91 ? -8.105 1.677 -6.482 1.00 95.56 91 LYS A N 1
ATOM 720 C CA . LYS A 1 91 ? -9.073 0.578 -6.618 1.00 95.56 91 LYS A CA 1
ATOM 721 C C . LYS A 1 91 ? -9.641 0.114 -5.277 1.00 95.56 91 LYS A C 1
ATOM 723 O O . LYS A 1 91 ? -10.819 -0.218 -5.210 1.00 95.56 91 LYS A O 1
ATOM 728 N N . LEU A 1 92 ? -8.798 0.021 -4.247 1.00 95.00 92 LEU A N 1
ATOM 729 C CA . LEU A 1 92 ? -9.125 -0.683 -3.004 1.00 95.00 92 LEU A CA 1
ATOM 730 C C . LEU A 1 92 ? -9.310 0.234 -1.801 1.00 95.00 92 LEU A C 1
ATOM 732 O O . LEU A 1 92 ? -9.956 -0.193 -0.847 1.00 95.00 92 LEU A O 1
ATOM 736 N N . SER A 1 93 ? -8.790 1.461 -1.822 1.00 94.19 93 SER A N 1
ATOM 737 C CA . SER A 1 93 ? -8.952 2.350 -0.674 1.00 94.19 93 SER A CA 1
ATOM 738 C C . SER A 1 93 ? -10.419 2.686 -0.438 1.00 94.19 93 SER A C 1
ATOM 740 O O . SER A 1 93 ? -11.178 2.852 -1.395 1.00 94.19 93 SER A O 1
ATOM 742 N N . ASP A 1 94 ? -10.811 2.806 0.828 1.00 88.69 94 ASP A N 1
ATOM 743 C CA . ASP A 1 94 ? -12.139 3.307 1.188 1.00 88.69 94 ASP A CA 1
ATOM 744 C C . ASP A 1 94 ? -12.318 4.772 0.742 1.00 88.69 94 ASP A C 1
ATOM 746 O O . ASP A 1 94 ? -13.367 5.142 0.215 1.00 88.69 94 ASP A O 1
ATOM 750 N N . ASP A 1 95 ? -11.269 5.591 0.884 1.00 90.88 95 ASP A N 1
ATOM 751 C CA . ASP A 1 95 ? -11.179 6.933 0.298 1.00 90.88 95 ASP A CA 1
ATOM 752 C C . ASP A 1 95 ? -9.736 7.197 -0.177 1.00 90.88 95 ASP A C 1
ATOM 754 O O . ASP A 1 95 ? -8.849 7.513 0.634 1.00 90.88 95 ASP A O 1
ATOM 758 N N . PRO A 1 96 ? -9.472 7.122 -1.497 1.00 89.62 96 PRO A N 1
ATOM 759 C CA . PRO A 1 96 ? -8.133 7.301 -2.043 1.00 89.62 96 PRO A CA 1
ATOM 760 C C . PRO A 1 96 ? -7.448 8.613 -1.643 1.00 89.62 96 PRO A C 1
ATOM 762 O O . PRO A 1 96 ? -6.227 8.616 -1.513 1.00 89.62 96 PRO A O 1
ATOM 765 N N . ALA A 1 97 ? -8.192 9.698 -1.406 1.00 89.62 97 ALA A N 1
ATOM 766 C CA . ALA A 1 97 ? -7.630 11.014 -1.101 1.00 89.62 97 ALA A CA 1
ATOM 767 C C . ALA A 1 97 ? -7.543 11.306 0.404 1.00 89.62 97 ALA A C 1
ATOM 769 O O . ALA A 1 97 ? -6.621 12.000 0.830 1.00 89.62 97 ALA A O 1
ATOM 770 N N . LYS A 1 98 ? -8.495 10.812 1.209 1.00 91.12 98 LYS A N 1
ATOM 771 C CA . LYS A 1 98 ? -8.624 11.198 2.627 1.00 91.12 98 LYS A CA 1
ATOM 772 C C . LYS A 1 98 ? -8.224 10.118 3.618 1.00 91.12 98 LYS A C 1
ATOM 774 O O . LYS A 1 98 ? -7.715 10.467 4.682 1.00 91.12 98 LYS A O 1
ATOM 779 N N . GLN A 1 99 ? -8.439 8.840 3.303 1.00 92.88 99 GLN A N 1
ATOM 780 C CA . GLN A 1 99 ? -8.078 7.743 4.205 1.00 92.88 99 GLN A CA 1
ATOM 781 C C . GLN A 1 99 ? -6.575 7.811 4.499 1.00 92.88 99 GLN A C 1
ATOM 783 O O . GLN A 1 99 ? -5.789 8.018 3.579 1.00 92.88 99 GLN A O 1
ATOM 788 N N . GLU A 1 100 ? -6.172 7.686 5.762 1.00 94.38 100 GLU A N 1
ATOM 789 C CA . GLU A 1 100 ? -4.756 7.662 6.135 1.00 94.38 100 GLU A CA 1
ATOM 790 C C . GLU A 1 100 ? -4.124 6.359 5.640 1.00 94.38 100 GLU A C 1
ATOM 792 O O . GLU A 1 100 ? -4.699 5.276 5.821 1.00 94.38 100 GLU A O 1
ATOM 797 N N . LYS A 1 101 ? -2.957 6.468 4.992 1.00 96.56 101 LYS A N 1
ATOM 798 C CA . LYS A 1 101 ? -2.270 5.321 4.391 1.00 96.56 101 LYS A CA 1
ATOM 799 C C . LYS A 1 101 ? -0.783 5.320 4.692 1.00 96.56 101 LYS A C 1
ATOM 801 O O . LYS A 1 101 ? -0.131 6.364 4.776 1.00 96.56 101 LYS A O 1
ATOM 806 N N . VAL A 1 102 ? -0.217 4.125 4.731 1.00 97.38 102 VAL A N 1
ATOM 807 C CA . VAL A 1 102 ? 1.227 3.904 4.668 1.00 97.38 102 VAL A CA 1
ATOM 808 C C . VAL A 1 102 ? 1.509 3.013 3.469 1.00 97.38 102 VAL A C 1
ATOM 810 O O . VAL A 1 102 ? 0.878 1.984 3.279 1.00 97.38 102 VAL A O 1
ATOM 813 N N . CYS A 1 103 ? 2.445 3.428 2.630 1.00 98.06 103 CYS A N 1
ATOM 814 C CA . CYS A 1 103 ? 2.895 2.687 1.462 1.00 98.06 103 CYS A CA 1
ATOM 815 C C . CYS A 1 103 ? 4.339 2.260 1.690 1.00 98.06 103 CYS A C 1
ATOM 817 O O . CYS A 1 103 ? 5.188 3.111 1.958 1.00 98.06 103 CYS A O 1
ATOM 819 N N . ILE A 1 104 ? 4.633 0.968 1.584 1.00 97.38 104 ILE A N 1
ATOM 820 C CA . ILE A 1 104 ? 5.962 0.428 1.868 1.00 97.38 104 ILE A CA 1
ATOM 821 C C . ILE A 1 104 ? 6.459 -0.353 0.661 1.00 97.38 104 ILE A C 1
ATOM 823 O O . ILE A 1 104 ? 5.852 -1.339 0.259 1.00 97.38 104 ILE A O 1
ATOM 827 N N . ILE A 1 105 ? 7.598 0.069 0.118 1.00 95.94 105 ILE A N 1
ATOM 828 C CA . ILE A 1 105 ? 8.323 -0.651 -0.926 1.00 95.94 105 ILE A CA 1
ATOM 829 C C . ILE A 1 105 ? 9.539 -1.311 -0.286 1.00 95.94 105 ILE A C 1
ATOM 831 O O . ILE A 1 105 ? 10.428 -0.621 0.223 1.00 95.94 105 ILE A O 1
ATOM 835 N N . ILE A 1 106 ? 9.618 -2.637 -0.350 1.00 94.69 106 ILE A N 1
ATOM 836 C CA . ILE A 1 106 ? 10.822 -3.390 -0.002 1.00 94.69 106 ILE A CA 1
ATOM 837 C C . ILE A 1 106 ? 11.544 -3.754 -1.288 1.00 94.69 106 ILE A C 1
ATOM 839 O O . ILE A 1 106 ? 11.012 -4.460 -2.138 1.00 94.69 106 ILE A O 1
ATOM 843 N N . SER A 1 107 ? 12.775 -3.273 -1.429 1.00 91.62 107 SER A N 1
ATOM 844 C CA . SER A 1 107 ? 13.595 -3.506 -2.614 1.00 91.62 107 SER A CA 1
ATOM 845 C C . SER A 1 107 ? 14.935 -4.127 -2.258 1.00 91.62 107 SER A C 1
ATOM 847 O O . SER A 1 107 ? 15.527 -3.813 -1.233 1.00 91.62 107 SER A O 1
ATOM 849 N N . THR A 1 108 ? 15.475 -4.983 -3.116 1.00 87.44 108 THR A N 1
ATOM 850 C CA . THR A 1 108 ? 16.869 -5.450 -2.973 1.00 87.44 108 THR A CA 1
ATOM 851 C C . THR A 1 108 ? 17.875 -4.390 -3.418 1.00 87.44 108 THR A C 1
ATOM 853 O O . THR A 1 108 ? 18.999 -4.359 -2.922 1.00 87.44 108 THR A O 1
ATOM 856 N N . ARG A 1 109 ? 17.476 -3.495 -4.330 1.00 82.62 109 ARG A N 1
ATOM 857 C CA . ARG A 1 109 ? 18.278 -2.368 -4.820 1.00 82.62 109 ARG A CA 1
ATOM 858 C C . ARG A 1 109 ? 17.391 -1.146 -5.030 1.00 82.62 109 ARG A C 1
ATOM 860 O O . ARG A 1 109 ? 16.316 -1.272 -5.609 1.00 82.62 109 ARG A O 1
ATOM 867 N N . CYS A 1 110 ? 17.885 0.027 -4.640 1.00 78.00 110 CYS A N 1
ATOM 868 C CA . CYS A 1 110 ? 17.236 1.304 -4.920 1.00 78.00 110 CYS A CA 1
ATOM 869 C C . CYS A 1 110 ? 18.0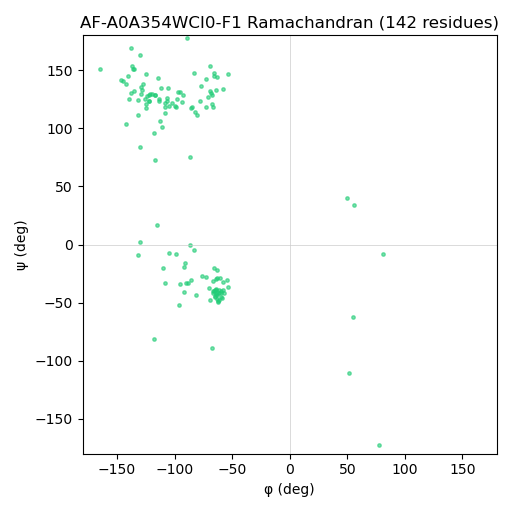82 2.098 -5.932 1.00 78.00 110 CYS A C 1
ATOM 871 O O . CYS A 1 110 ? 19.106 2.655 -5.544 1.00 78.00 110 CYS A O 1
ATOM 873 N N . PRO A 1 111 ? 17.708 2.117 -7.224 1.00 72.38 111 PRO A N 1
ATOM 874 C CA . PRO A 1 111 ? 18.459 2.825 -8.260 1.00 72.38 111 PRO A CA 1
ATOM 875 C C . PRO A 1 111 ? 18.121 4.323 -8.352 1.00 72.38 111 PRO A C 1
ATOM 877 O O . PRO A 1 111 ? 18.724 5.021 -9.160 1.00 72.38 111 PRO A O 1
ATOM 880 N N . LEU A 1 112 ? 17.142 4.814 -7.582 1.00 77.94 112 LEU A N 1
ATOM 881 C CA . LEU A 1 112 ? 16.693 6.207 -7.637 1.00 77.94 112 LEU A CA 1
ATOM 882 C C . LEU A 1 112 ? 17.573 7.125 -6.790 1.00 77.94 112 LEU A C 1
ATOM 884 O O . LEU A 1 112 ? 18.047 6.735 -5.719 1.00 77.94 112 LEU A O 1
ATOM 888 N N . ALA A 1 113 ? 17.721 8.375 -7.235 1.00 78.81 113 ALA A N 1
ATOM 889 C CA . ALA A 1 113 ? 18.384 9.394 -6.441 1.00 78.81 113 ALA A CA 1
ATOM 890 C C . ALA A 1 113 ? 17.531 9.762 -5.216 1.00 78.81 113 ALA A C 1
ATOM 892 O O . ALA A 1 113 ? 16.300 9.679 -5.221 1.00 78.81 113 ALA A O 1
ATOM 893 N N . GLY A 1 114 ? 18.186 10.234 -4.151 1.00 78.69 114 GLY A N 1
ATOM 894 C CA . GLY A 1 114 ? 17.497 10.629 -2.918 1.00 78.69 114 GLY A CA 1
ATOM 895 C C . GLY A 1 114 ? 16.435 11.717 -3.129 1.00 78.69 114 GLY A C 1
ATOM 896 O O . GLY A 1 114 ? 15.407 11.702 -2.452 1.00 78.69 114 GLY A O 1
ATOM 897 N N . ASN A 1 115 ? 16.649 12.623 -4.088 1.00 86.69 115 ASN A N 1
ATOM 898 C CA . ASN A 1 115 ? 15.706 13.697 -4.412 1.00 86.69 115 ASN A CA 1
ATOM 899 C C . ASN A 1 115 ? 14.425 13.171 -5.077 1.00 86.69 115 ASN A C 1
ATOM 901 O O . ASN A 1 115 ? 13.339 13.643 -4.743 1.00 86.69 115 ASN A O 1
ATOM 905 N N . ASP A 1 116 ? 14.523 12.151 -5.935 1.00 89.31 116 ASP A N 1
ATOM 906 C CA . ASP A 1 116 ? 13.354 11.551 -6.589 1.00 89.31 116 ASP A CA 1
ATOM 907 C C . ASP A 1 116 ? 12.422 10.928 -5.549 1.00 89.31 116 ASP A C 1
ATOM 909 O O . ASP A 1 116 ? 11.222 11.198 -5.521 1.00 89.31 116 ASP A O 1
ATOM 913 N N . ILE A 1 117 ? 12.990 10.165 -4.610 1.00 89.75 117 ILE A N 1
ATOM 914 C CA . ILE A 1 117 ? 12.234 9.532 -3.520 1.00 89.75 117 ILE A CA 1
ATOM 915 C C . ILE A 1 117 ? 11.552 10.588 -2.643 1.00 89.75 117 ILE A C 1
ATOM 917 O O . ILE A 1 117 ? 10.420 10.390 -2.201 1.00 89.75 117 ILE A O 1
ATOM 921 N N . GLN A 1 118 ? 12.215 11.717 -2.377 1.00 93.25 118 GLN A N 1
ATOM 922 C CA . GLN A 1 118 ? 11.609 12.813 -1.617 1.00 93.25 118 GLN A CA 1
ATOM 923 C C . GLN A 1 118 ? 10.430 13.452 -2.358 1.00 93.25 118 GLN A C 1
ATOM 925 O O . GLN A 1 118 ? 9.422 13.763 -1.721 1.00 93.25 118 GLN A O 1
ATOM 930 N N . ASN A 1 119 ? 10.523 13.611 -3.679 1.00 95.69 119 ASN A N 1
ATOM 931 C CA . ASN A 1 119 ? 9.421 14.123 -4.490 1.00 95.69 119 ASN A CA 1
ATOM 932 C C . ASN A 1 119 ? 8.229 13.159 -4.472 1.00 95.69 119 ASN A C 1
ATOM 934 O O . ASN A 1 119 ? 7.116 13.589 -4.180 1.00 95.69 119 ASN A O 1
ATOM 938 N N . PHE A 1 120 ? 8.462 11.853 -4.637 1.00 95.69 120 PHE A N 1
ATOM 939 C CA . PHE A 1 120 ? 7.397 10.851 -4.517 1.00 95.69 120 PHE A CA 1
ATOM 940 C C . PHE A 1 120 ? 6.739 10.848 -3.136 1.00 95.69 120 PHE A C 1
ATOM 942 O O . PHE A 1 120 ? 5.517 10.791 -3.039 1.00 95.69 120 PHE A O 1
ATOM 949 N N . LYS A 1 121 ? 7.518 10.978 -2.054 1.00 96.62 121 LYS A N 1
ATOM 950 C CA . LYS A 1 121 ? 6.963 11.097 -0.695 1.00 96.62 121 LYS A CA 1
ATOM 951 C C . LYS A 1 121 ? 6.030 12.300 -0.556 1.00 96.62 121 LYS A C 1
ATOM 953 O O . LYS A 1 121 ? 4.948 12.159 0.005 1.00 96.62 121 LYS A O 1
ATOM 958 N N . LYS A 1 122 ? 6.430 13.471 -1.066 1.00 97.56 122 LYS A N 1
ATOM 959 C CA . LYS A 1 122 ? 5.594 14.685 -1.042 1.00 97.56 122 LYS A CA 1
ATOM 960 C C . LYS A 1 122 ? 4.317 14.499 -1.859 1.00 97.56 122 LYS A C 1
ATOM 962 O O . LYS A 1 122 ? 3.237 14.863 -1.397 1.00 97.56 122 LYS A O 1
ATOM 967 N N . ASP A 1 123 ? 4.439 13.897 -3.036 1.00 96.88 123 ASP A N 1
ATOM 968 C CA . ASP A 1 123 ? 3.314 13.628 -3.925 1.00 96.88 123 ASP A CA 1
ATOM 969 C C . ASP A 1 123 ? 2.303 12.660 -3.308 1.00 96.88 123 ASP A C 1
ATOM 971 O O . ASP A 1 123 ? 1.103 12.922 -3.372 1.00 96.88 123 ASP A O 1
ATOM 975 N N . PHE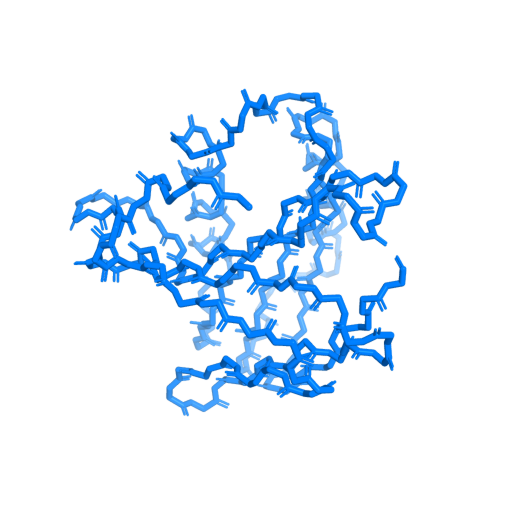 A 1 124 ? 2.767 11.591 -2.658 1.00 97.69 124 PHE A N 1
ATOM 976 C CA . PHE A 1 124 ? 1.903 10.615 -1.988 1.00 97.69 124 PHE A CA 1
ATOM 977 C C . PHE A 1 124 ? 1.118 11.236 -0.831 1.00 97.69 124 PHE A C 1
ATOM 979 O O . PHE A 1 124 ? -0.085 10.999 -0.706 1.00 97.69 124 PHE A O 1
ATOM 986 N N . ILE A 1 125 ? 1.763 12.094 -0.036 1.00 97.19 125 ILE A N 1
ATOM 987 C CA . ILE A 1 125 ? 1.086 12.831 1.036 1.00 97.19 125 ILE A CA 1
ATOM 988 C C . ILE A 1 125 ? 0.007 13.740 0.438 1.00 97.19 125 ILE A C 1
ATOM 990 O O . ILE A 1 125 ? -1.141 13.701 0.871 1.00 97.19 125 ILE A O 1
ATOM 994 N N . LYS A 1 126 ? 0.355 14.524 -0.591 1.00 97.00 126 LYS A N 1
ATOM 995 C CA . LYS A 1 126 ? -0.553 15.509 -1.194 1.00 97.00 126 LYS A CA 1
ATOM 996 C C . LYS A 1 126 ? -1.744 14.8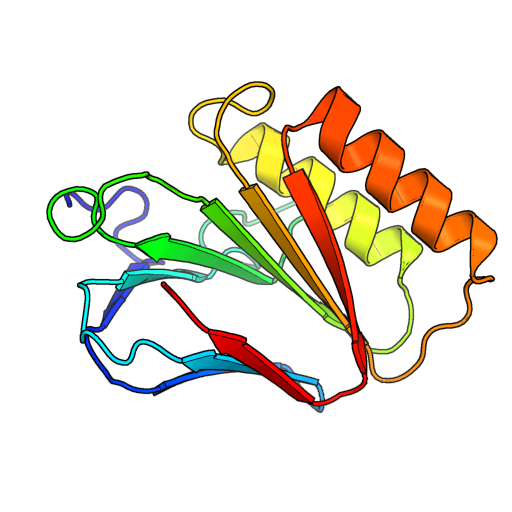71 -1.912 1.00 97.00 126 LYS A C 1
ATOM 998 O O . LYS A 1 126 ? -2.844 15.411 -1.848 1.00 97.00 126 LYS A O 1
ATOM 1003 N N . LYS A 1 127 ? -1.517 13.784 -2.653 1.00 96.00 127 LYS A N 1
ATOM 1004 C CA . LYS A 1 127 ? -2.522 13.174 -3.536 1.00 96.00 127 LYS A CA 1
ATOM 1005 C C . LYS A 1 127 ? -3.367 12.117 -2.831 1.00 96.00 127 LYS A C 1
ATOM 1007 O O . LYS A 1 127 ? -4.531 11.963 -3.185 1.00 96.00 127 LYS A O 1
ATOM 1012 N N . TYR A 1 128 ? -2.785 11.394 -1.873 1.00 96.69 128 TYR A N 1
ATOM 1013 C CA . TYR A 1 128 ? -3.385 10.167 -1.345 1.00 96.69 128 TYR A CA 1
ATOM 1014 C C . TYR A 1 128 ? -3.467 10.101 0.186 1.00 96.69 128 TYR A C 1
ATOM 1016 O O . TYR A 1 128 ? -3.886 9.069 0.710 1.00 96.69 128 TYR A O 1
ATOM 1024 N N . ASN A 1 129 ? -3.043 11.150 0.906 1.00 96.62 129 ASN A N 1
ATOM 1025 C CA . ASN A 1 129 ? -2.848 11.118 2.362 1.00 96.62 129 ASN A CA 1
ATOM 1026 C C . ASN A 1 129 ? -2.001 9.901 2.801 1.00 96.62 129 ASN A C 1
ATOM 1028 O O . ASN A 1 129 ? -2.298 9.210 3.778 1.00 96.62 129 ASN A O 1
ATOM 1032 N N . ALA A 1 130 ? -0.963 9.606 2.008 1.00 97.62 130 ALA A N 1
ATOM 1033 C CA . ALA A 1 130 ? -0.161 8.398 2.132 1.00 97.62 130 ALA A CA 1
ATOM 1034 C C . ALA A 1 130 ? 1.296 8.717 2.486 1.00 97.62 130 ALA A C 1
ATOM 1036 O O . ALA A 1 130 ? 1.970 9.482 1.794 1.00 97.62 130 ALA A O 1
ATOM 1037 N N . LYS A 1 131 ? 1.828 8.081 3.532 1.00 97.25 131 LYS A N 1
ATOM 1038 C CA . LYS A 1 131 ? 3.265 8.106 3.834 1.00 97.25 131 LYS A CA 1
ATOM 1039 C C . LYS A 1 131 ? 3.977 7.022 3.026 1.00 97.25 131 LYS A C 1
ATOM 1041 O O . LYS A 1 131 ? 3.718 5.844 3.235 1.00 97.25 131 LYS A O 1
ATOM 1046 N N . LEU A 1 132 ? 4.910 7.405 2.154 1.00 97.12 132 LEU A N 1
ATOM 1047 C CA . LEU A 1 132 ? 5.726 6.457 1.386 1.00 97.12 132 LEU A CA 1
ATOM 1048 C C . LEU A 1 132 ? 7.053 6.133 2.094 1.00 97.12 132 LEU A C 1
ATOM 1050 O O . LEU A 1 132 ? 7.838 7.026 2.427 1.00 97.12 132 LEU A O 1
ATOM 1054 N N . GLU A 1 133 ? 7.344 4.848 2.259 1.00 95.19 133 GLU A N 1
ATOM 1055 C CA . GLU A 1 133 ? 8.604 4.321 2.775 1.00 95.19 133 GLU A CA 1
ATOM 1056 C C . GLU A 1 133 ? 9.245 3.362 1.769 1.00 95.19 133 GLU A C 1
ATOM 1058 O O . GLU A 1 133 ? 8.621 2.414 1.312 1.00 95.19 133 GLU A O 1
ATOM 1063 N N . VAL A 1 134 ? 10.519 3.586 1.444 1.00 93.81 134 VAL A N 1
ATOM 1064 C CA . VAL A 1 134 ? 11.317 2.678 0.608 1.00 93.81 134 VAL A CA 1
ATOM 1065 C C . VAL A 1 134 ? 12.420 2.101 1.484 1.00 93.81 134 VAL A C 1
ATOM 1067 O O . VAL A 1 134 ? 13.172 2.858 2.103 1.00 93.81 134 VAL A O 1
ATOM 1070 N N . LYS A 1 135 ? 12.491 0.774 1.580 1.00 93.38 135 LYS A N 1
ATOM 1071 C CA . LYS A 1 135 ? 13.424 0.046 2.450 1.00 93.38 135 LYS A CA 1
ATOM 1072 C C . LYS A 1 135 ? 14.157 -1.033 1.666 1.00 93.38 135 LYS A C 1
ATOM 1074 O O . LYS A 1 135 ? 13.756 -1.406 0.561 1.00 93.38 135 LYS A O 1
ATOM 1079 N N . ASN A 1 136 ? 15.252 -1.517 2.244 1.00 90.19 136 ASN A N 1
ATOM 1080 C CA . ASN A 1 136 ? 16.114 -2.500 1.610 1.00 90.19 136 ASN A CA 1
ATOM 1081 C C . ASN A 1 136 ? 15.959 -3.887 2.246 1.00 90.19 136 ASN A C 1
ATOM 1083 O O . ASN A 1 136 ? 16.132 -3.999 3.453 1.00 90.19 136 ASN A O 1
ATOM 1087 N N . MET A 1 137 ? 15.681 -4.908 1.426 1.00 87.25 137 MET A N 1
ATOM 1088 C CA . MET A 1 137 ? 15.611 -6.351 1.738 1.00 87.25 137 MET A CA 1
ATOM 1089 C C . MET A 1 137 ? 14.666 -6.771 2.873 1.00 87.25 137 MET A C 1
ATOM 1091 O O . MET A 1 137 ? 13.724 -7.522 2.638 1.00 87.25 137 MET A O 1
ATOM 1095 N N . THR A 1 138 ? 14.914 -6.315 4.096 1.00 90.56 138 THR A N 1
ATOM 1096 C CA . THR A 1 138 ? 14.154 -6.659 5.296 1.00 90.56 138 THR A CA 1
ATOM 1097 C C . THR A 1 138 ? 13.723 -5.405 6.036 1.00 90.56 138 THR A C 1
ATOM 1099 O O . THR A 1 138 ? 14.542 -4.521 6.290 1.00 90.56 138 THR A O 1
ATOM 1102 N N . TYR A 1 139 ? 12.459 -5.343 6.439 1.00 95.00 139 TYR A N 1
ATOM 1103 C CA . TYR A 1 139 ? 11.952 -4.233 7.238 1.00 95.00 139 TYR A CA 1
ATOM 1104 C C . TYR A 1 139 ? 10.901 -4.692 8.244 1.00 95.00 139 TYR A C 1
ATOM 1106 O O . TYR A 1 139 ? 10.040 -5.506 7.921 1.00 95.00 139 TYR A O 1
ATOM 1114 N N . THR A 1 140 ? 10.953 -4.128 9.447 1.00 96.88 140 THR A N 1
ATOM 1115 C CA . THR A 1 140 ? 9.914 -4.303 10.462 1.00 96.88 140 THR A CA 1
ATOM 1116 C C . THR A 1 140 ? 9.142 -3.000 10.590 1.00 96.88 140 THR A C 1
ATOM 1118 O O . THR A 1 140 ? 9.716 -1.967 10.939 1.00 96.88 140 THR A O 1
ATOM 1121 N N . TYR A 1 141 ? 7.846 -3.053 10.304 1.00 95.88 141 TYR A N 1
ATOM 1122 C CA . TYR A 1 141 ? 6.927 -1.948 10.521 1.00 95.88 141 TYR A CA 1
ATOM 1123 C C . TYR A 1 141 ? 6.176 -2.182 11.829 1.00 95.88 141 TYR A C 1
ATOM 1125 O O . TYR A 1 141 ? 5.469 -3.178 11.971 1.00 95.88 141 TYR A O 1
ATOM 1133 N N . ARG A 1 142 ? 6.346 -1.276 12.792 1.00 94.19 142 ARG A N 1
ATOM 1134 C CA . ARG A 1 142 ? 5.681 -1.360 14.092 1.00 94.19 142 ARG A CA 1
ATOM 1135 C C . ARG A 1 142 ? 4.305 -0.720 14.018 1.00 94.19 142 ARG A C 1
ATOM 1137 O O . ARG A 1 142 ? 4.198 0.479 13.782 1.00 94.19 142 ARG A O 1
ATOM 1144 N N . LEU A 1 143 ? 3.281 -1.529 14.255 1.00 89.81 143 LEU A N 1
ATOM 1145 C CA . LEU A 1 143 ? 1.908 -1.087 14.409 1.00 89.81 143 LEU A CA 1
ATOM 1146 C C . LEU A 1 143 ? 1.732 -0.503 15.818 1.00 89.81 143 LEU A C 1
ATOM 1148 O O . LEU A 1 143 ? 2.046 -1.162 16.813 1.00 89.81 143 LEU A O 1
ATOM 1152 N N . SER A 1 144 ? 1.276 0.746 15.890 1.00 77.19 144 SER A N 1
ATOM 1153 C CA . SER A 1 144 ? 1.103 1.516 17.128 1.00 77.19 144 SER A CA 1
ATOM 1154 C C . SER A 1 144 ? -0.327 1.983 17.297 1.00 77.19 144 SER A C 1
ATOM 1156 O O . SER A 1 144 ? -0.839 2.540 16.301 1.00 77.19 144 SER A O 1
#

Solvent-accessible surface area (backbone atoms only — not comparable to full-atom values): 7756 Å² total; per-residue (Å²): 132,84,76,91,46,77,91,32,54,48,76,47,45,53,51,64,46,79,46,73,49,99,81,17,38,40,28,43,34,23,83,83,37,49,52,28,39,40,30,41,24,58,73,53,72,42,75,71,79,66,48,30,48,34,39,35,36,56,40,58,91,74,37,101,65,64,45,43,35,39,35,31,63,42,58,53,63,59,69,59,47,50,52,10,46,54,44,32,37,71,69,70,45,95,39,44,54,71,42,44,31,38,37,39,39,27,19,71,43,80,86,70,56,74,65,57,57,51,50,51,31,54,48,32,38,74,61,26,34,19,51,61,44,81,46,59,30,64,48,76,47,74,60,128

Radius of gyration: 14.26 Å; Cα contacts (8 Å, |Δi|>4): 303; chains: 1; bounding box: 35×31×36 Å

Sequence (144 aa):
MKKRFPECENTSSNKLIPLAENKSKLVIENPNQFRVCVIEVDGCAIKEGLRCDYLVIPDQQDIKKVIEIYIELKGSKILHAIEQLEATMKKLSDDPAKQEKVCIIISTRCPLAGNDIQNFKKDFIKKYNAKLEVKNMTYTYRLS

pLDDT: mean 91.44, std 7.75, range [59.25, 98.25]